Protein AF-A0A8S3JXS8-F1 (afdb_monomer_lite)

Secondary structure (DSSP, 8-state):
-----S--SS----TT------BSS-PPEEEE-TTTTT-S-EEEEEESS-GGGEEEEEETTEEEEEE-TT-S-PPTT----EEEEEESSHHHHHHHHHHHHHHHHTT--THHHHH-HIIIII---GGG-----

Radius of gyration: 16.97 Å; chains: 1; bounding box: 39×44×53 Å

Sequence (133 aa):
MMMGELEKHAGLWNNQSKFLKIGMSGDPLIIFDSTEYGQNDSIIISPLSEFMSTSLSVNKHILEYGFIGSIKSIPRNSTNSLIIYYSSDGINHLMEQWGSLMQKVFNRTNKYRLNDLTINYLGYYTDNGAYYY

pLDDT: mean 76.82, std 17.7, range [25.73, 95.75]

Structure (mmCIF, N/CA/C/O backbone):
data_AF-A0A8S3JXS8-F1
#
_entry.id   AF-A0A8S3JXS8-F1
#
loop_
_atom_site.group_PDB
_atom_site.id
_atom_site.type_symbol
_atom_site.label_atom_id
_atom_site.label_alt_id
_atom_site.label_comp_id
_atom_site.label_asym_id
_atom_site.label_entity_id
_atom_site.label_seq_id
_atom_site.pdbx_PDB_ins_code
_atom_site.Cartn_x
_atom_site.Cartn_y
_atom_site.Cartn_z
_atom_site.occupancy
_atom_site.B_iso_or_equiv
_atom_site.auth_seq_id
_atom_site.auth_comp_id
_atom_site.auth_asym_id
_atom_site.auth_atom_id
_atom_site.pdbx_PDB_model_num
ATOM 1 N N . MET A 1 1 ? 12.016 -3.756 33.735 1.00 29.69 1 MET A N 1
ATOM 2 C CA . MET A 1 1 ? 12.718 -2.739 32.928 1.00 29.69 1 MET A CA 1
ATOM 3 C C . MET A 1 1 ? 12.891 -3.328 31.535 1.00 29.69 1 MET A C 1
ATOM 5 O O . MET A 1 1 ? 13.724 -4.202 31.366 1.00 29.69 1 MET A O 1
ATOM 9 N N . MET A 1 2 ? 12.036 -2.937 30.591 1.00 25.73 2 MET A N 1
ATOM 10 C CA . MET A 1 2 ? 12.265 -3.120 29.156 1.00 25.73 2 MET A CA 1
ATOM 11 C C . MET A 1 2 ? 12.373 -1.709 28.586 1.00 25.73 2 MET A C 1
ATOM 13 O O . MET A 1 2 ? 11.487 -0.882 28.794 1.00 25.73 2 MET A O 1
ATOM 17 N N . MET A 1 3 ? 13.530 -1.413 28.007 1.00 31.25 3 MET A N 1
ATOM 18 C CA . MET A 1 3 ? 13.875 -0.132 27.408 1.00 31.25 3 MET A CA 1
ATOM 19 C C . MET A 1 3 ? 13.068 -0.018 26.113 1.00 31.25 3 MET A C 1
ATOM 21 O O . MET A 1 3 ? 13.270 -0.810 25.200 1.00 31.25 3 MET A O 1
ATOM 25 N N . GLY A 1 4 ? 12.079 0.879 26.103 1.00 34.62 4 GLY A N 1
ATOM 26 C CA . GLY A 1 4 ? 11.123 1.026 25.009 1.00 34.62 4 GLY A CA 1
ATOM 27 C C . GLY A 1 4 ? 11.817 1.323 23.684 1.00 34.62 4 GLY A C 1
ATOM 28 O O . GLY A 1 4 ? 12.613 2.258 23.595 1.00 34.62 4 GLY A O 1
ATOM 29 N N . GLU A 1 5 ? 11.503 0.511 22.679 1.00 39.44 5 GLU A N 1
ATOM 30 C CA . GLU A 1 5 ? 11.874 0.712 21.282 1.00 39.44 5 GLU A CA 1
ATOM 31 C C . GLU A 1 5 ? 11.545 2.136 20.826 1.00 39.44 5 GLU A C 1
ATOM 33 O O . GLU A 1 5 ? 10.421 2.624 20.964 1.00 39.44 5 GLU A O 1
ATOM 38 N N . LEU A 1 6 ? 12.555 2.805 20.275 1.00 41.84 6 LEU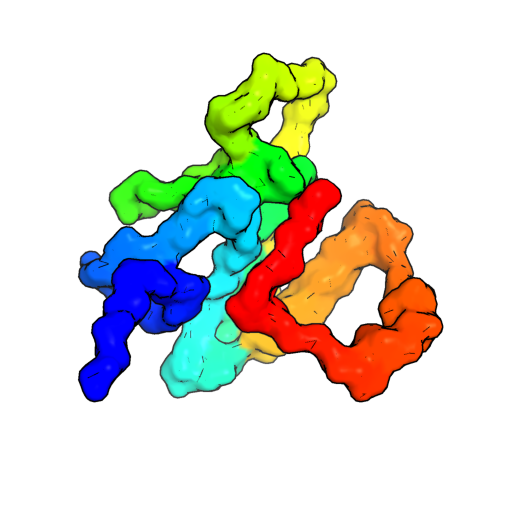 A N 1
ATOM 39 C CA . LEU A 1 6 ? 12.469 4.175 19.773 1.00 41.84 6 LEU A CA 1
ATOM 40 C C . LEU A 1 6 ? 11.872 4.255 18.354 1.00 41.84 6 LEU A C 1
ATOM 42 O O . LEU A 1 6 ? 11.651 5.356 17.855 1.00 41.84 6 LEU A O 1
ATOM 46 N N . GLU A 1 7 ? 11.559 3.119 17.723 1.00 49.28 7 GLU A N 1
ATOM 47 C CA . GLU A 1 7 ? 10.991 3.042 16.374 1.00 49.28 7 GLU A CA 1
ATOM 48 C C . GLU A 1 7 ? 9.608 2.384 16.407 1.00 49.28 7 GLU A C 1
ATOM 50 O O . GLU A 1 7 ? 9.472 1.166 16.391 1.00 49.28 7 GLU A O 1
ATOM 55 N N . LYS A 1 8 ? 8.542 3.189 16.457 1.00 49.22 8 LYS A N 1
ATOM 56 C CA . LYS A 1 8 ? 7.182 2.651 16.329 1.00 49.22 8 LYS A CA 1
ATOM 57 C C . LYS A 1 8 ? 6.907 2.284 14.869 1.00 49.22 8 LYS A C 1
ATOM 59 O O . LYS A 1 8 ? 6.864 3.162 14.014 1.00 49.22 8 LYS A O 1
ATOM 64 N N . HIS A 1 9 ? 6.679 0.999 14.599 1.00 53.31 9 HIS A N 1
ATOM 65 C CA . HIS A 1 9 ? 6.272 0.484 13.282 1.00 53.31 9 HIS A CA 1
ATOM 66 C C . HIS A 1 9 ? 4.782 0.706 12.976 1.00 53.31 9 HIS A C 1
ATOM 68 O O . HIS A 1 9 ? 4.385 0.771 11.819 1.00 53.31 9 HIS A O 1
ATOM 74 N N . ALA A 1 10 ? 3.967 0.859 14.018 1.00 61.56 10 ALA A N 1
ATOM 75 C CA . ALA A 1 10 ? 2.548 1.177 13.950 1.00 61.56 10 ALA A CA 1
ATOM 76 C C . ALA A 1 10 ? 2.138 1.936 15.221 1.00 61.56 10 ALA A C 1
ATOM 78 O O . ALA A 1 10 ? 2.785 1.819 16.267 1.00 61.56 10 ALA A O 1
ATOM 79 N N . GLY A 1 11 ? 1.062 2.720 15.154 1.00 65.62 11 GLY A N 1
ATOM 80 C CA . GLY A 1 11 ? 0.486 3.358 16.336 1.00 65.62 11 GLY A CA 1
ATOM 81 C C . GLY A 1 11 ? -0.245 4.661 16.043 1.00 65.62 11 GLY A C 1
ATOM 82 O O . GLY A 1 11 ? -0.368 5.081 14.900 1.00 65.62 11 GLY A O 1
ATOM 83 N N . LEU A 1 12 ? -0.710 5.308 17.110 1.00 68.44 12 LEU A N 1
ATOM 84 C CA . LEU A 1 12 ? -1.397 6.596 17.048 1.00 68.44 12 LEU A CA 1
ATOM 85 C C . LEU A 1 12 ? -0.454 7.701 16.569 1.00 68.44 12 LEU A C 1
ATOM 87 O O . LEU A 1 12 ? 0.602 7.937 17.169 1.00 68.44 12 LEU A O 1
ATOM 91 N N . TRP A 1 13 ? -0.844 8.390 15.501 1.00 70.56 13 TRP A N 1
ATOM 92 C CA . TRP A 1 13 ? -0.107 9.533 14.978 1.00 70.56 13 TRP A CA 1
ATOM 93 C C . TRP A 1 13 ? -0.697 10.829 15.522 1.00 70.56 13 TRP A C 1
ATOM 95 O O . TRP A 1 13 ? -1.900 11.058 15.448 1.00 70.56 13 TRP A O 1
ATOM 105 N N . ASN A 1 14 ? 0.152 11.680 16.085 1.00 67.19 14 ASN A N 1
ATOM 106 C CA . ASN A 1 14 ? -0.206 13.012 16.552 1.00 67.19 14 ASN A CA 1
ATOM 107 C C . ASN A 1 14 ? 0.868 14.021 16.114 1.00 67.19 14 ASN A C 1
ATOM 109 O O . ASN A 1 14 ? 1.884 13.651 15.528 1.00 67.19 14 ASN A O 1
ATOM 113 N N . ASN A 1 15 ? 0.680 15.300 16.438 1.00 62.06 15 ASN A N 1
ATOM 114 C CA . ASN A 1 15 ? 1.608 16.375 16.055 1.00 62.06 15 ASN A CA 1
ATOM 115 C C . ASN A 1 15 ? 3.033 16.223 16.637 1.00 62.06 15 ASN A C 1
ATOM 117 O O . ASN A 1 15 ? 3.926 16.989 16.281 1.00 62.06 15 ASN A O 1
ATOM 121 N N . GLN A 1 16 ? 3.247 15.272 17.552 1.00 58.97 16 GLN A N 1
ATOM 122 C CA . GLN A 1 16 ? 4.536 14.940 18.162 1.00 58.97 16 GLN A CA 1
ATOM 123 C C . GLN A 1 16 ? 5.113 13.608 17.650 1.00 58.97 16 GLN A C 1
ATOM 125 O O . GLN A 1 16 ? 6.253 13.276 17.984 1.00 58.97 16 GLN A O 1
ATOM 130 N N . SER A 1 17 ? 4.361 12.842 16.851 1.00 60.94 17 SER A N 1
ATOM 131 C CA . SER A 1 17 ? 4.818 11.579 16.273 1.00 60.94 17 SER A CA 1
ATOM 132 C C . SER A 1 17 ? 5.951 11.848 15.290 1.00 60.94 17 SER A C 1
ATOM 134 O O . SER A 1 17 ? 5.769 12.504 14.270 1.00 60.94 17 SER A O 1
ATOM 136 N N . LYS A 1 18 ? 7.149 11.358 15.620 1.00 55.62 18 LYS A N 1
ATOM 137 C CA . LYS A 1 18 ? 8.378 11.649 14.870 1.00 55.62 18 LYS A CA 1
ATOM 138 C C . LYS A 1 18 ? 8.827 10.564 13.896 1.00 55.62 18 LYS A C 1
ATOM 140 O O . LYS A 1 18 ? 9.843 10.762 13.242 1.00 55.62 18 LYS A O 1
ATOM 145 N N . PHE A 1 19 ? 8.129 9.439 13.783 1.00 58.28 19 PHE A N 1
ATOM 146 C CA . PHE A 1 19 ? 8.714 8.284 13.106 1.00 58.28 19 PHE A CA 1
ATOM 147 C C . PHE A 1 19 ? 7.687 7.542 12.264 1.00 58.28 19 PHE A C 1
ATOM 149 O O . PHE A 1 19 ? 6.847 6.815 12.786 1.00 58.28 19 PHE A O 1
ATOM 156 N N . LEU A 1 20 ? 7.791 7.746 10.952 1.00 58.75 20 LEU A N 1
ATOM 157 C CA . LEU A 1 20 ? 7.405 6.757 9.955 1.00 58.75 20 LEU A CA 1
ATOM 158 C C . LEU A 1 20 ? 8.671 5.978 9.632 1.00 58.75 20 LEU A C 1
ATOM 160 O O . LEU A 1 20 ? 9.722 6.589 9.425 1.00 58.75 20 LEU A O 1
ATOM 164 N N . LYS A 1 21 ? 8.604 4.645 9.641 1.00 54.81 21 LYS A N 1
ATOM 165 C CA . LYS A 1 21 ? 9.717 3.838 9.141 1.00 54.81 21 LYS A CA 1
ATOM 166 C C . LYS A 1 21 ? 9.850 4.152 7.648 1.00 54.81 21 LYS A C 1
ATOM 168 O O . LYS A 1 21 ? 8.895 4.022 6.891 1.00 54.81 21 LYS A O 1
ATOM 173 N N . ILE A 1 22 ? 11.007 4.676 7.275 1.00 58.81 22 ILE A N 1
ATOM 174 C CA . ILE A 1 22 ? 11.323 5.260 5.967 1.00 58.81 22 ILE A CA 1
ATOM 175 C C . ILE A 1 22 ? 12.487 4.462 5.377 1.00 58.81 22 ILE A C 1
ATOM 177 O O . ILE A 1 22 ? 13.317 3.930 6.116 1.00 58.81 22 ILE A O 1
ATOM 181 N N . GLY A 1 23 ? 12.584 4.393 4.049 1.00 52.78 23 GLY A N 1
ATOM 182 C CA . GLY A 1 23 ? 13.740 3.804 3.363 1.00 52.78 23 GLY A CA 1
ATOM 183 C C . GLY A 1 23 ? 13.452 2.484 2.645 1.00 52.78 23 GLY A C 1
ATOM 184 O O . GLY A 1 23 ? 12.439 2.361 1.968 1.00 52.78 23 GLY A O 1
ATOM 185 N N . MET A 1 24 ? 14.382 1.520 2.730 1.00 49.22 24 MET 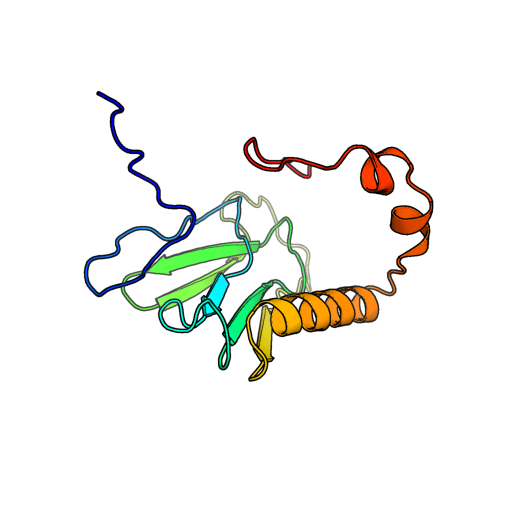A N 1
ATOM 186 C CA . MET A 1 24 ? 14.367 0.265 1.943 1.00 49.22 24 MET A CA 1
ATOM 187 C C . MET A 1 24 ? 13.224 -0.703 2.300 1.00 49.22 24 MET A C 1
ATOM 189 O O . MET A 1 24 ? 13.009 -1.676 1.592 1.00 49.22 24 MET A O 1
ATOM 193 N N . SER A 1 25 ? 12.509 -0.439 3.392 1.00 52.66 25 SER A N 1
ATOM 194 C CA . SER A 1 25 ? 11.275 -1.121 3.811 1.00 52.66 25 SER A CA 1
ATOM 195 C C . SER A 1 25 ? 10.087 -0.183 3.576 1.00 52.66 25 SER A C 1
ATOM 197 O O . SER A 1 25 ? 9.354 0.150 4.499 1.00 52.66 25 SER A O 1
ATOM 199 N N . GLY A 1 26 ? 9.982 0.356 2.355 1.00 57.28 26 GLY A N 1
ATOM 200 C CA . GLY A 1 26 ? 8.925 1.279 1.934 1.00 57.28 26 GLY A CA 1
ATOM 201 C C . GLY A 1 26 ? 7.574 0.575 1.848 1.00 57.28 26 GLY A C 1
ATOM 202 O O . GLY A 1 26 ? 7.054 0.348 0.758 1.00 57.28 26 GLY A O 1
ATOM 203 N N . ASP A 1 27 ? 7.050 0.198 3.008 1.00 68.00 27 ASP A N 1
ATOM 204 C CA . ASP A 1 27 ? 5.801 -0.523 3.165 1.00 68.00 27 ASP A CA 1
ATOM 205 C C . ASP A 1 27 ? 4.602 0.383 2.825 1.00 68.00 27 ASP A C 1
ATOM 207 O O . ASP A 1 27 ? 4.710 1.617 2.830 1.00 68.00 27 ASP A O 1
ATOM 211 N N . PRO A 1 28 ? 3.434 -0.203 2.518 1.00 83.25 28 PRO A N 1
ATOM 212 C CA . PRO A 1 28 ? 2.199 0.553 2.388 1.00 83.25 28 PRO A CA 1
ATOM 213 C C . PRO A 1 28 ? 1.930 1.424 3.622 1.00 83.25 28 PRO A C 1
ATOM 215 O O . PRO A 1 28 ? 1.980 0.954 4.758 1.00 83.25 28 PRO A O 1
ATOM 218 N N . LEU A 1 29 ? 1.575 2.687 3.394 1.00 85.44 29 LEU A N 1
ATOM 219 C CA . LEU A 1 29 ? 1.046 3.563 4.426 1.00 85.44 29 LEU A CA 1
ATOM 220 C C . LEU A 1 29 ? -0.451 3.300 4.582 1.00 85.44 29 LEU A C 1
ATOM 222 O O . LEU A 1 29 ? -1.215 3.578 3.664 1.00 85.44 29 LEU A O 1
ATOM 226 N N . ILE A 1 30 ? -0.870 2.824 5.752 1.00 87.88 30 ILE A N 1
ATOM 227 C CA . ILE A 1 30 ? -2.278 2.627 6.095 1.00 87.88 30 ILE A CA 1
ATOM 228 C C . ILE A 1 30 ? -2.685 3.630 7.175 1.00 87.88 30 ILE A C 1
ATOM 230 O O . ILE A 1 30 ? -2.040 3.720 8.220 1.00 87.88 30 ILE A O 1
ATOM 234 N N . ILE A 1 31 ? -3.769 4.363 6.932 1.00 88.69 31 ILE A N 1
ATOM 235 C CA . ILE A 1 31 ? -4.392 5.280 7.890 1.00 88.69 31 ILE A CA 1
ATOM 236 C C . ILE A 1 31 ? -5.813 4.780 8.141 1.00 88.69 31 ILE A C 1
ATOM 238 O O . ILE A 1 31 ? -6.556 4.499 7.201 1.00 88.69 31 ILE A O 1
ATOM 242 N N . PHE A 1 32 ? -6.181 4.648 9.409 1.00 88.44 32 PHE A N 1
ATOM 243 C CA . PHE A 1 32 ? -7.485 4.155 9.838 1.00 88.44 32 PHE A CA 1
ATOM 244 C C . PHE A 1 32 ? -7.852 4.752 11.195 1.00 88.44 32 PHE A C 1
ATOM 246 O O . PHE A 1 32 ? -6.972 5.171 11.957 1.00 88.44 32 PHE A O 1
ATOM 253 N N . ASP A 1 33 ? -9.145 4.759 11.512 1.00 84.31 33 ASP A N 1
ATOM 254 C CA . ASP A 1 33 ? -9.612 5.231 12.808 1.00 84.31 33 ASP A CA 1
ATOM 255 C C . ASP A 1 33 ? -9.352 4.193 13.909 1.00 84.31 33 ASP A C 1
ATOM 257 O O . ASP A 1 33 ? -9.996 3.152 14.008 1.00 84.31 33 ASP A O 1
ATOM 261 N N . SER A 1 34 ? -8.394 4.485 14.781 1.00 82.88 34 SER A N 1
ATOM 262 C CA . SER A 1 34 ? -8.100 3.650 15.949 1.00 82.88 34 SER A CA 1
ATOM 263 C C . SER A 1 34 ? -9.172 3.688 17.047 1.00 82.88 34 SER A C 1
ATOM 265 O O . SER A 1 34 ? -9.257 2.747 17.834 1.00 82.88 34 SER A O 1
ATOM 267 N N . THR A 1 35 ? -9.951 4.771 17.142 1.00 84.25 35 THR A N 1
ATOM 268 C CA . THR A 1 35 ? -10.970 4.964 18.188 1.00 84.25 35 THR A CA 1
ATOM 269 C C . THR A 1 35 ? -12.180 4.068 17.960 1.00 84.25 35 THR A C 1
ATOM 271 O O . THR A 1 35 ? -12.797 3.606 18.918 1.00 84.25 35 THR A O 1
ATOM 274 N N . GLU A 1 36 ? -12.435 3.728 16.699 1.00 84.31 36 GLU A N 1
ATOM 275 C CA . GLU A 1 36 ? -13.491 2.812 16.277 1.00 84.31 36 GLU A CA 1
ATOM 276 C C . GLU A 1 36 ? -12.931 1.435 15.894 1.00 84.31 36 GLU A C 1
ATOM 278 O O . GLU A 1 36 ? -13.513 0.707 15.097 1.00 84.31 36 GLU A O 1
ATOM 283 N N . TYR A 1 37 ? -11.788 1.039 16.465 1.00 83.56 37 TYR A N 1
ATOM 284 C CA . TYR A 1 37 ? -11.159 -0.270 16.225 1.00 83.56 37 TYR A CA 1
ATOM 285 C C . TYR A 1 37 ? -10.870 -0.569 14.740 1.00 83.56 37 TYR A C 1
ATOM 287 O O . TYR A 1 37 ? -10.928 -1.721 14.308 1.00 83.56 37 TYR A O 1
ATOM 295 N N . GLY A 1 38 ? -10.564 0.458 13.946 1.00 83.25 38 GLY A N 1
ATOM 296 C CA . GLY A 1 38 ? -10.335 0.345 12.506 1.00 83.25 38 GLY A CA 1
ATOM 297 C C . GLY A 1 38 ? -11.604 0.099 11.694 1.00 83.25 38 GLY A C 1
ATOM 298 O O . GLY A 1 38 ? -11.502 -0.347 10.551 1.00 83.25 38 GLY A O 1
ATOM 299 N N . GLN A 1 39 ? -12.778 0.343 12.278 1.00 85.00 39 GLN A N 1
ATOM 300 C CA . GLN A 1 39 ? -14.048 0.394 11.559 1.00 85.00 39 GLN A CA 1
ATOM 301 C C . GLN A 1 39 ? -14.149 1.728 10.803 1.00 85.00 39 GLN A C 1
ATOM 303 O O . GLN A 1 39 ? -13.413 2.669 11.092 1.00 85.00 39 GLN A O 1
ATOM 308 N N . ASN A 1 40 ? -15.039 1.791 9.815 1.00 89.81 40 ASN A N 1
ATOM 309 C CA . ASN A 1 40 ? -15.302 2.979 9.003 1.00 89.81 40 ASN A CA 1
ATOM 310 C C . ASN A 1 40 ? -14.145 3.390 8.073 1.00 89.81 40 ASN A C 1
ATOM 312 O O . ASN A 1 40 ? -13.603 2.561 7.335 1.00 89.81 40 ASN A O 1
ATOM 316 N N . ASP A 1 41 ? -13.817 4.680 8.037 1.00 93.44 41 ASP A N 1
ATOM 317 C CA . ASP A 1 41 ? -12.938 5.248 7.025 1.00 93.44 41 ASP A CA 1
ATOM 318 C C . ASP A 1 41 ? -11.494 4.788 7.197 1.00 93.44 41 ASP A C 1
ATOM 320 O O . ASP A 1 41 ? -10.855 4.925 8.245 1.00 93.44 41 ASP A O 1
ATOM 324 N N . SER A 1 42 ? -10.954 4.260 6.109 1.00 93.75 42 SER A N 1
ATOM 325 C CA . SER A 1 42 ? -9.575 3.819 6.044 1.00 93.75 42 SER A CA 1
ATOM 326 C C . SER A 1 42 ? -9.011 4.033 4.646 1.00 93.75 42 SER A C 1
ATOM 328 O O . SER A 1 42 ? -9.726 4.012 3.639 1.00 93.75 42 SER A O 1
ATOM 330 N N . ILE A 1 43 ? -7.710 4.287 4.583 1.00 93.94 43 ILE A N 1
ATOM 331 C CA . ILE A 1 43 ? -6.994 4.570 3.345 1.00 93.94 43 ILE A CA 1
ATOM 332 C C . ILE A 1 43 ? -5.637 3.878 3.370 1.00 93.94 43 ILE A C 1
ATOM 334 O O . ILE A 1 43 ? -4.957 3.842 4.395 1.00 93.94 43 ILE A O 1
ATOM 338 N N . ILE A 1 44 ? -5.248 3.326 2.227 1.00 92.19 44 ILE A N 1
ATOM 339 C CA . ILE A 1 44 ? -3.929 2.747 2.000 1.00 92.19 44 ILE A CA 1
ATOM 340 C C . ILE A 1 44 ? -3.273 3.448 0.816 1.00 92.19 44 ILE A C 1
ATOM 342 O O . ILE A 1 44 ? -3.880 3.613 -0.244 1.00 92.19 44 ILE A O 1
ATOM 346 N N . ILE A 1 45 ? -2.028 3.868 1.014 1.00 90.56 45 ILE A N 1
ATOM 347 C CA . ILE A 1 45 ? -1.163 4.466 0.004 1.00 90.56 45 ILE A CA 1
ATOM 348 C C . ILE A 1 45 ? 0.039 3.545 -0.155 1.00 90.56 45 ILE A C 1
ATOM 350 O O . ILE A 1 45 ? 0.824 3.368 0.777 1.00 90.56 45 ILE A O 1
ATOM 354 N N . SER A 1 46 ? 0.198 2.950 -1.331 1.00 89.31 46 SER A N 1
ATOM 355 C CA . SER A 1 46 ? 1.305 2.033 -1.599 1.00 89.31 46 SER A CA 1
ATOM 356 C C . SER A 1 46 ? 1.903 2.271 -2.980 1.00 89.31 46 SER A C 1
ATOM 358 O O . SER A 1 46 ? 1.212 2.768 -3.876 1.00 89.31 46 SER A O 1
ATOM 360 N N . PRO A 1 47 ? 3.162 1.867 -3.212 1.00 88.88 47 PRO A N 1
ATOM 361 C CA . PRO A 1 47 ? 3.640 1.640 -4.569 1.00 88.88 47 PRO A CA 1
ATOM 362 C C . PRO A 1 47 ? 2.684 0.685 -5.294 1.00 88.88 47 PRO A C 1
ATOM 364 O O . PRO A 1 47 ? 2.119 -0.220 -4.676 1.00 88.88 47 PRO A O 1
ATOM 367 N N . LEU A 1 48 ? 2.467 0.925 -6.584 1.00 89.62 48 LEU A N 1
ATOM 368 C CA . LEU A 1 48 ? 1.736 0.060 -7.513 1.00 89.62 48 LEU A CA 1
ATOM 369 C C . LEU A 1 48 ? 2.684 -0.587 -8.522 1.00 89.62 48 LEU A C 1
ATOM 371 O O . LEU A 1 48 ? 2.347 -1.620 -9.080 1.00 89.62 48 LEU A O 1
ATOM 375 N N . SER A 1 49 ? 3.848 0.002 -8.779 1.00 88.00 49 SER A N 1
ATOM 376 C CA . SER A 1 49 ? 4.909 -0.587 -9.597 1.00 88.00 49 SER A CA 1
ATOM 377 C C . SER A 1 49 ? 6.246 -0.442 -8.883 1.00 88.00 49 SER A C 1
ATOM 379 O O . SER A 1 49 ? 6.359 0.329 -7.934 1.00 88.00 49 SER A O 1
ATOM 381 N N . GLU A 1 50 ? 7.262 -1.186 -9.332 1.00 86.12 50 GLU A N 1
ATOM 382 C CA . GLU A 1 50 ? 8.637 -1.017 -8.841 1.00 86.12 50 GLU A CA 1
ATOM 383 C C . GLU A 1 50 ? 8.759 -1.123 -7.303 1.00 86.12 50 GLU A C 1
ATOM 385 O O . GLU A 1 50 ? 9.565 -0.436 -6.683 1.00 86.12 50 GLU A O 1
ATOM 390 N N . PHE A 1 51 ? 7.947 -1.981 -6.665 1.00 82.88 51 PHE A N 1
ATOM 391 C CA . PHE A 1 51 ? 7.820 -2.081 -5.198 1.00 82.88 51 PHE A CA 1
ATOM 392 C C . PHE A 1 51 ? 9.160 -2.275 -4.492 1.00 82.88 51 PHE A C 1
ATOM 394 O O . PHE A 1 51 ? 9.437 -1.630 -3.490 1.00 82.88 51 PHE A O 1
ATOM 401 N N . MET A 1 52 ? 10.009 -3.132 -5.060 1.00 79.81 52 MET A N 1
ATOM 402 C CA . MET A 1 52 ? 11.319 -3.478 -4.503 1.00 79.81 52 MET A CA 1
ATOM 403 C C . MET A 1 52 ? 12.342 -2.346 -4.628 1.00 79.81 52 MET A C 1
ATOM 405 O O . MET A 1 52 ? 13.380 -2.370 -3.972 1.00 79.81 52 MET A O 1
ATOM 409 N N . SER A 1 53 ? 12.083 -1.370 -5.499 1.00 82.31 53 SER A N 1
ATOM 410 C CA . SER A 1 53 ? 12.980 -0.248 -5.762 1.00 82.31 53 SER A CA 1
ATOM 411 C C . SER A 1 53 ? 12.368 1.098 -5.379 1.00 82.31 53 SER A C 1
ATOM 413 O O . SER A 1 53 ? 13.014 2.123 -5.588 1.00 82.31 53 SER A O 1
ATOM 415 N N . THR A 1 54 ? 11.174 1.105 -4.777 1.00 84.69 54 THR A N 1
ATOM 416 C CA . THR A 1 54 ? 10.473 2.304 -4.309 1.00 84.69 54 THR A CA 1
ATOM 417 C C . THR A 1 54 ? 10.642 2.468 -2.803 1.00 84.69 54 THR A C 1
ATOM 419 O O . THR A 1 54 ? 10.425 1.536 -2.037 1.00 84.69 54 THR A O 1
ATOM 422 N N . SER A 1 55 ? 11.007 3.671 -2.369 1.00 82.50 55 SER A N 1
ATOM 423 C CA . SER A 1 55 ? 11.049 4.073 -0.965 1.00 82.50 55 SER A CA 1
ATOM 424 C C . SER A 1 55 ? 10.028 5.156 -0.668 1.00 82.50 55 SER A C 1
ATOM 426 O O . SER A 1 55 ? 9.786 6.043 -1.491 1.00 82.50 55 SER A O 1
ATOM 428 N N . LEU A 1 56 ? 9.517 5.111 0.558 1.00 80.94 56 LEU A N 1
ATOM 429 C CA . LEU A 1 56 ? 8.752 6.177 1.181 1.00 80.94 56 LEU A CA 1
ATOM 430 C C . LEU A 1 56 ? 9.671 7.012 2.075 1.00 80.94 56 LEU A C 1
ATOM 432 O O . LEU A 1 56 ? 10.429 6.440 2.856 1.00 80.94 56 LEU A O 1
ATOM 436 N N . SER A 1 57 ? 9.579 8.338 1.969 1.00 78.31 57 SER A N 1
ATOM 437 C CA . SER A 1 57 ? 10.251 9.340 2.802 1.00 78.31 57 SER A CA 1
ATOM 438 C C . SER A 1 57 ? 9.236 10.360 3.317 1.00 78.31 57 SER A C 1
ATOM 440 O O . SER A 1 57 ? 8.188 10.582 2.715 1.00 78.31 57 SER A O 1
ATOM 442 N N . VAL A 1 58 ? 9.533 10.981 4.457 1.00 76.75 58 VAL A N 1
ATOM 443 C CA . VAL A 1 58 ? 8.697 12.027 5.050 1.00 76.75 58 VAL A CA 1
ATOM 444 C C . VAL A 1 58 ? 9.580 13.211 5.373 1.00 76.75 58 VAL A C 1
ATOM 446 O O . VAL A 1 58 ? 10.507 13.113 6.178 1.00 76.75 58 VAL A O 1
ATOM 449 N N . ASN A 1 59 ? 9.258 14.351 4.778 1.00 75.44 59 ASN A N 1
ATOM 450 C CA . ASN A 1 59 ? 9.951 15.601 5.017 1.00 75.44 59 ASN A CA 1
ATOM 451 C C . ASN A 1 59 ? 8.970 16.626 5.588 1.00 75.44 59 ASN A C 1
ATOM 453 O O . ASN A 1 59 ? 8.165 17.219 4.868 1.00 75.44 59 ASN A O 1
ATOM 457 N N . LYS A 1 60 ? 9.035 16.834 6.909 1.00 76.75 60 LYS A N 1
ATOM 458 C CA . LYS A 1 60 ? 8.115 17.685 7.686 1.00 76.75 60 LYS A CA 1
ATOM 459 C C . LYS A 1 60 ? 6.649 17.254 7.538 1.00 76.75 60 LYS A C 1
ATOM 461 O O . LYS A 1 60 ? 6.175 16.443 8.320 1.00 76.75 60 LYS A O 1
ATOM 466 N N . HIS A 1 61 ? 5.951 17.808 6.549 1.00 74.88 61 HIS A N 1
ATOM 467 C CA . HIS A 1 61 ? 4.531 17.579 6.263 1.00 74.88 61 HIS A CA 1
ATOM 468 C C . HIS A 1 61 ? 4.305 17.038 4.845 1.00 74.88 61 HIS A C 1
ATOM 470 O O . HIS A 1 61 ? 3.179 17.036 4.358 1.00 74.88 61 HIS A O 1
ATOM 476 N N . ILE A 1 62 ? 5.377 16.629 4.164 1.00 81.12 62 ILE A N 1
ATOM 477 C CA . ILE A 1 62 ? 5.340 16.117 2.798 1.00 81.12 62 ILE A CA 1
ATOM 478 C C . ILE A 1 62 ? 5.679 14.634 2.842 1.00 81.12 62 ILE A C 1
ATOM 480 O O . ILE A 1 62 ? 6.711 14.241 3.389 1.00 81.12 62 ILE A O 1
ATOM 484 N N . LEU A 1 63 ? 4.792 13.834 2.260 1.00 80.19 63 LEU A N 1
ATOM 485 C CA . LEU A 1 63 ? 5.014 12.424 1.997 1.00 80.19 63 LEU A CA 1
ATOM 486 C C . LEU A 1 63 ? 5.629 12.288 0.602 1.00 80.19 63 LEU A C 1
ATOM 488 O O . LEU A 1 63 ? 5.039 12.724 -0.386 1.00 80.19 63 LEU A O 1
ATOM 492 N N . GLU A 1 64 ? 6.822 11.716 0.530 1.00 84.69 64 GLU A N 1
ATOM 493 C CA . GLU A 1 64 ? 7.608 11.589 -0.692 1.00 84.69 64 GLU A CA 1
ATOM 494 C C . GLU A 1 64 ? 7.735 10.112 -1.065 1.00 84.69 64 GLU A C 1
ATOM 496 O O . GLU A 1 64 ? 8.113 9.281 -0.242 1.00 84.69 64 GLU A O 1
ATOM 501 N N . TYR A 1 65 ? 7.461 9.792 -2.327 1.00 84.69 65 TYR A N 1
ATOM 502 C CA . TYR A 1 65 ? 7.670 8.462 -2.890 1.00 84.69 65 TYR A CA 1
ATOM 503 C C . TYR A 1 65 ? 8.585 8.563 -4.100 1.00 84.69 65 TYR A C 1
ATOM 505 O O . TYR A 1 65 ? 8.445 9.462 -4.931 1.00 84.69 65 TYR A O 1
ATOM 513 N N . GLY A 1 66 ? 9.506 7.618 -4.222 1.00 84.31 66 GLY A N 1
ATOM 514 C CA . GLY A 1 66 ? 10.406 7.569 -5.362 1.00 84.31 66 GLY A CA 1
ATOM 515 C C . GLY A 1 66 ? 11.347 6.386 -5.293 1.00 84.31 66 GLY A C 1
ATOM 516 O O . GLY A 1 66 ? 11.247 5.551 -4.398 1.00 84.31 66 GLY A O 1
ATOM 517 N N . PHE A 1 67 ? 12.269 6.310 -6.247 1.00 85.50 67 PHE A N 1
ATOM 518 C CA . PHE A 1 67 ? 13.273 5.255 -6.242 1.00 85.50 67 PHE A CA 1
ATOM 519 C C . PHE A 1 67 ? 14.212 5.375 -5.036 1.00 85.50 67 PHE A C 1
ATOM 521 O O . PHE A 1 67 ? 14.582 6.480 -4.637 1.00 85.50 67 PHE A O 1
ATOM 528 N N . ILE A 1 68 ? 14.634 4.232 -4.492 1.00 84.81 68 ILE A N 1
ATOM 529 C CA . ILE A 1 68 ? 15.614 4.178 -3.404 1.00 84.81 68 ILE A CA 1
ATOM 530 C C . ILE A 1 68 ? 16.917 4.838 -3.879 1.00 84.81 68 ILE A C 1
ATOM 532 O O . ILE A 1 68 ? 17.444 4.510 -4.943 1.00 84.81 68 ILE A O 1
ATOM 536 N N . GLY A 1 69 ? 17.486 5.729 -3.063 1.00 82.50 69 GLY A N 1
ATOM 537 C CA . GLY A 1 69 ? 18.698 6.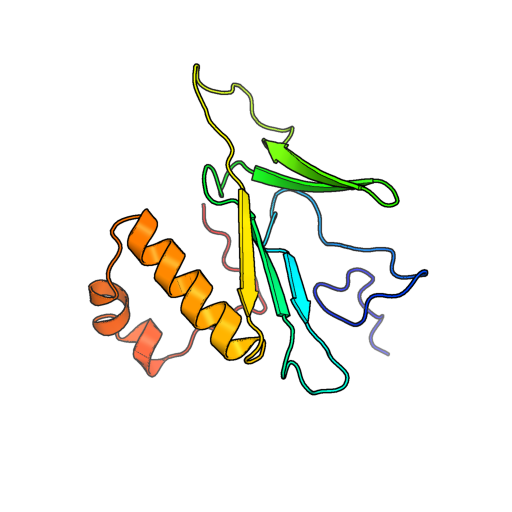483 -3.414 1.00 82.50 69 GLY A CA 1
ATOM 538 C C . GLY A 1 69 ? 19.959 5.636 -3.658 1.00 82.50 69 GLY A C 1
ATOM 539 O O . GLY A 1 69 ? 20.932 6.141 -4.206 1.00 82.50 69 GLY A O 1
ATOM 540 N N . SER A 1 70 ? 19.958 4.353 -3.279 1.00 82.88 70 SER A N 1
ATOM 541 C CA . SER A 1 70 ? 21.055 3.408 -3.535 1.00 82.88 70 SER A CA 1
ATOM 542 C C . SER A 1 70 ? 21.024 2.787 -4.938 1.00 82.88 70 SER A C 1
ATOM 544 O O . SER A 1 70 ? 21.943 2.041 -5.296 1.00 82.88 70 SER A O 1
ATOM 546 N N . ILE A 1 71 ? 19.993 3.069 -5.745 1.00 85.50 71 ILE A N 1
ATOM 547 C CA . ILE A 1 71 ? 19.886 2.534 -7.102 1.00 85.50 71 ILE A CA 1
ATOM 548 C C . ILE A 1 71 ? 21.017 3.090 -7.984 1.00 85.50 71 ILE A C 1
ATOM 550 O O . ILE A 1 71 ? 21.243 4.295 -8.062 1.00 85.50 71 ILE A O 1
ATOM 554 N N . LYS A 1 72 ? 21.761 2.206 -8.659 1.00 89.94 72 LYS A N 1
ATOM 555 C CA . LYS A 1 72 ? 22.916 2.606 -9.491 1.00 89.94 72 LYS A CA 1
ATOM 556 C C . LYS A 1 72 ? 22.510 3.174 -10.849 1.00 89.94 72 LYS A C 1
ATOM 558 O O . LYS A 1 72 ? 23.248 3.950 -11.446 1.00 89.94 72 LYS A O 1
ATOM 563 N N . SER A 1 73 ? 21.360 2.747 -11.356 1.00 90.44 73 SER A N 1
ATOM 564 C CA . SER A 1 73 ? 20.829 3.157 -12.651 1.00 90.44 73 SER A CA 1
ATOM 565 C C . SER A 1 73 ? 19.334 2.881 -12.703 1.00 90.44 73 SER A C 1
ATOM 567 O O . SER A 1 73 ? 18.904 1.799 -12.304 1.00 90.44 73 SER A O 1
ATOM 569 N N . ILE A 1 74 ? 18.566 3.816 -13.255 1.00 88.62 74 ILE A N 1
ATOM 570 C CA . ILE A 1 74 ? 17.147 3.625 -13.556 1.00 88.62 74 ILE A CA 1
ATOM 571 C C . ILE A 1 74 ? 17.040 3.296 -15.053 1.00 88.62 74 ILE A C 1
ATOM 573 O O . ILE A 1 74 ? 17.551 4.071 -15.869 1.00 88.62 74 ILE A O 1
ATOM 577 N N . PRO A 1 75 ? 16.433 2.160 -15.442 1.00 87.94 75 PRO A N 1
ATOM 578 C CA . PRO A 1 75 ? 16.217 1.835 -16.845 1.00 87.94 75 PRO A CA 1
ATOM 579 C C . PRO A 1 75 ? 15.474 2.945 -17.595 1.00 87.94 75 PRO A C 1
ATOM 581 O O . PRO A 1 75 ? 14.623 3.657 -17.056 1.00 87.94 75 PRO A O 1
ATOM 584 N N . ARG A 1 76 ? 15.784 3.097 -18.885 1.00 90.31 76 ARG A N 1
ATOM 585 C CA . ARG A 1 76 ? 15.071 4.059 -19.728 1.00 90.31 76 ARG A CA 1
ATOM 586 C C . ARG A 1 76 ? 13.593 3.664 -19.791 1.00 90.31 76 ARG A C 1
ATOM 588 O O . ARG A 1 76 ? 13.282 2.508 -20.056 1.00 90.31 76 ARG A O 1
ATOM 595 N N . ASN A 1 77 ? 12.712 4.648 -19.612 1.00 88.25 77 ASN A N 1
ATOM 596 C CA . ASN A 1 77 ? 11.254 4.487 -19.579 1.00 88.25 77 ASN A CA 1
ATOM 597 C C . ASN A 1 77 ? 10.706 3.735 -18.350 1.00 88.25 77 ASN A C 1
ATOM 599 O O . ASN A 1 77 ? 9.573 3.261 -18.398 1.00 88.25 77 ASN A O 1
ATOM 603 N N . SER A 1 78 ? 11.458 3.635 -17.248 1.00 84.94 78 SER A N 1
ATOM 604 C CA . SER A 1 78 ? 10.886 3.181 -15.975 1.00 84.94 78 SER A CA 1
ATOM 605 C C . SER A 1 78 ? 9.792 4.133 -15.486 1.00 84.94 78 SER A C 1
ATOM 607 O O . SER A 1 78 ? 9.955 5.354 -15.516 1.00 84.94 78 SER A O 1
ATOM 609 N N . THR A 1 79 ? 8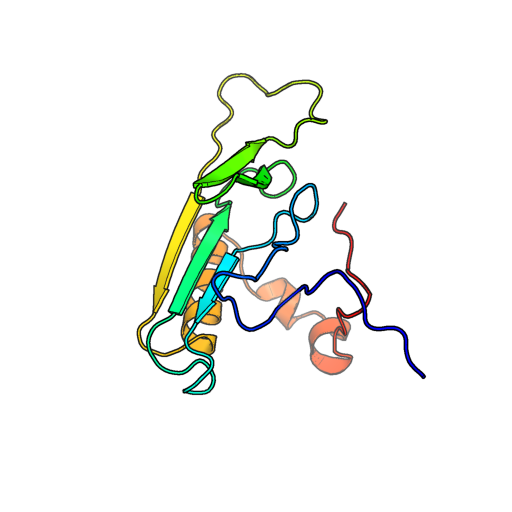.695 3.565 -14.987 1.00 87.81 79 THR A N 1
ATOM 610 C CA . THR A 1 79 ? 7.571 4.302 -14.397 1.00 87.81 79 THR A CA 1
ATOM 611 C C . THR A 1 79 ? 7.355 3.856 -12.959 1.00 87.81 79 THR A C 1
ATOM 613 O O . THR A 1 79 ? 7.107 2.675 -12.705 1.00 87.81 79 THR A O 1
ATOM 616 N N . ASN A 1 80 ? 7.396 4.806 -12.029 1.00 87.12 80 ASN A N 1
ATOM 617 C CA . ASN A 1 80 ? 7.008 4.580 -10.644 1.00 87.12 80 ASN A CA 1
ATOM 618 C C . ASN A 1 80 ? 5.566 5.066 -10.456 1.00 87.12 80 ASN A C 1
ATOM 620 O O . ASN A 1 80 ? 5.279 6.242 -10.676 1.00 87.12 80 ASN A O 1
ATOM 624 N N . SER A 1 81 ? 4.663 4.144 -10.137 1.00 90.31 81 SER A N 1
ATOM 625 C CA . SER A 1 81 ? 3.239 4.418 -9.951 1.00 90.31 81 SER A CA 1
ATOM 626 C C . SER A 1 81 ? 2.855 4.167 -8.505 1.00 90.31 81 SER A C 1
ATOM 628 O O . SER A 1 81 ? 3.314 3.203 -7.896 1.00 90.31 81 SER A O 1
ATOM 630 N N . LEU A 1 82 ? 1.959 4.998 -7.984 1.00 90.12 82 LEU A N 1
ATOM 631 C CA . LEU A 1 82 ? 1.348 4.833 -6.670 1.00 90.12 82 LEU A CA 1
ATOM 632 C C . LEU A 1 82 ? -0.115 4.445 -6.824 1.00 90.12 82 LEU A C 1
ATOM 634 O O . LEU A 1 82 ? -0.772 4.820 -7.795 1.00 90.12 82 LEU A O 1
ATOM 638 N N . ILE A 1 83 ? -0.627 3.746 -5.822 1.00 91.75 83 ILE A N 1
ATOM 639 C CA . ILE A 1 83 ? -2.049 3.517 -5.641 1.00 91.75 83 ILE A CA 1
ATOM 640 C C . ILE A 1 83 ? -2.499 4.123 -4.317 1.00 91.75 83 ILE A C 1
ATOM 642 O O . ILE A 1 83 ? -1.840 3.979 -3.289 1.00 91.75 83 ILE A O 1
ATOM 646 N N . ILE A 1 84 ? -3.649 4.788 -4.372 1.00 93.69 84 ILE A N 1
ATOM 647 C CA . ILE A 1 84 ? -4.415 5.218 -3.210 1.00 93.69 84 ILE A CA 1
ATOM 648 C C . ILE A 1 84 ? -5.731 4.455 -3.270 1.00 93.69 84 ILE A C 1
ATOM 650 O O . ILE A 1 84 ? -6.458 4.557 -4.259 1.00 93.69 84 ILE A O 1
ATOM 654 N N . TYR A 1 85 ? -6.019 3.674 -2.235 1.00 95.25 85 TYR A N 1
ATOM 655 C CA . TYR A 1 85 ? -7.265 2.929 -2.118 1.00 95.25 85 TYR A CA 1
ATOM 656 C C . TYR A 1 85 ? -7.969 3.323 -0.820 1.00 95.25 85 TYR A C 1
ATOM 658 O O . TYR A 1 85 ? -7.321 3.461 0.214 1.00 95.25 85 TYR A O 1
ATOM 666 N N . TYR A 1 86 ? -9.283 3.526 -0.889 1.00 95.75 86 TYR A N 1
ATOM 667 C CA . TYR A 1 86 ? -10.128 3.968 0.219 1.00 95.75 86 TYR A CA 1
ATOM 668 C C . TYR A 1 86 ? -11.244 2.951 0.467 1.00 95.75 86 TYR A C 1
ATOM 670 O O . TYR A 1 86 ? -11.764 2.350 -0.475 1.00 95.75 86 TYR A O 1
ATOM 678 N N . SER A 1 87 ? -11.610 2.776 1.733 1.00 94.38 87 SER A N 1
ATOM 679 C CA . SER A 1 87 ? -12.729 1.947 2.171 1.00 94.38 87 SER A CA 1
ATOM 680 C C . SER A 1 87 ? -13.460 2.646 3.308 1.00 94.38 87 SER A C 1
ATOM 682 O O . SER A 1 87 ? -12.823 3.064 4.274 1.00 94.38 87 SER A O 1
ATOM 684 N N . SER A 1 88 ? -14.786 2.706 3.206 1.00 94.62 88 SER A N 1
ATOM 685 C CA . SER A 1 88 ? -15.690 3.117 4.285 1.00 94.62 88 SER A CA 1
ATOM 686 C C . SER A 1 88 ? -16.077 1.961 5.213 1.00 94.62 88 SER A C 1
ATOM 688 O O . SER A 1 88 ? -16.789 2.174 6.184 1.00 94.62 88 SER A O 1
ATOM 690 N N . ASP A 1 89 ? -15.644 0.733 4.912 1.00 94.75 89 ASP A N 1
ATOM 691 C CA . ASP A 1 89 ? -16.071 -0.489 5.613 1.00 94.75 89 ASP A CA 1
ATOM 692 C C . ASP A 1 89 ? -14.957 -1.060 6.511 1.00 94.75 89 ASP A C 1
ATOM 694 O O . ASP A 1 89 ? -14.885 -2.260 6.791 1.00 94.75 89 ASP A O 1
ATOM 698 N N . GLY A 1 90 ? -14.040 -0.195 6.941 1.00 91.69 90 GLY A N 1
ATOM 699 C CA . GLY A 1 90 ? -12.941 -0.521 7.836 1.00 91.69 90 GLY A CA 1
ATOM 700 C C . GLY A 1 90 ? -11.708 -1.124 7.164 1.00 91.69 90 GLY A C 1
ATOM 701 O O . GLY A 1 90 ? -11.683 -1.462 5.973 1.00 91.69 90 GLY A O 1
ATOM 702 N N . ILE A 1 91 ? -10.666 -1.286 7.982 1.00 92.00 91 ILE A N 1
ATOM 703 C CA . ILE A 1 91 ? -9.323 -1.709 7.567 1.00 92.00 91 ILE A CA 1
ATOM 704 C C . ILE A 1 91 ? -9.290 -3.133 6.996 1.00 92.00 91 ILE A C 1
ATOM 706 O O . ILE A 1 91 ? -8.534 -3.409 6.071 1.00 92.00 91 ILE A O 1
ATOM 710 N N . ASN A 1 92 ? -10.123 -4.048 7.494 1.00 91.75 92 ASN A N 1
ATOM 711 C CA . ASN A 1 92 ? -10.142 -5.423 6.983 1.00 91.75 92 ASN A CA 1
ATOM 712 C C . ASN A 1 92 ? -10.651 -5.467 5.541 1.00 91.75 92 ASN A C 1
ATOM 714 O O . ASN A 1 92 ? -10.018 -6.077 4.679 1.00 91.75 92 ASN A O 1
ATOM 718 N N . HIS A 1 93 ? -11.754 -4.764 5.272 1.00 94.50 93 HIS A N 1
ATOM 719 C CA . HIS A 1 93 ? -12.291 -4.644 3.924 1.00 94.50 93 HIS A CA 1
ATOM 720 C C . HIS A 1 93 ? -11.315 -3.897 3.005 1.00 94.50 93 HIS A C 1
ATOM 722 O O . HIS A 1 93 ? -11.073 -4.334 1.880 1.00 94.50 93 HIS A O 1
ATOM 728 N N . LEU A 1 94 ? -10.675 -2.831 3.506 1.00 95.19 94 LEU A N 1
ATOM 729 C CA . LEU A 1 94 ? -9.613 -2.121 2.792 1.00 95.19 94 LEU A CA 1
ATOM 730 C C . LEU A 1 94 ? -8.506 -3.073 2.328 1.00 95.19 94 LEU A C 1
ATOM 732 O O . LEU A 1 94 ? -8.165 -3.087 1.146 1.00 95.19 94 LEU A O 1
ATOM 736 N N . MET A 1 95 ? -7.964 -3.875 3.247 1.00 92.94 95 MET A N 1
ATOM 737 C CA . MET A 1 95 ? -6.860 -4.795 2.972 1.00 92.94 95 MET A CA 1
ATOM 738 C C . MET A 1 95 ? -7.264 -5.893 1.987 1.00 92.94 95 MET A C 1
ATOM 740 O O . MET A 1 95 ? -6.493 -6.219 1.082 1.00 92.94 95 MET A O 1
ATOM 744 N N . GLU A 1 96 ? -8.477 -6.435 2.119 1.00 93.69 96 GLU A N 1
ATOM 745 C CA . GLU A 1 96 ? -9.005 -7.439 1.195 1.00 93.69 96 GLU A CA 1
ATOM 746 C C . GLU A 1 96 ? -9.149 -6.879 -0.224 1.00 93.69 96 GLU A C 1
ATOM 748 O O . GLU A 1 96 ? -8.658 -7.478 -1.188 1.00 93.69 96 GLU A O 1
ATOM 753 N N . GLN A 1 97 ? -9.784 -5.714 -0.367 1.00 95.44 97 GLN A N 1
ATOM 754 C CA . GLN A 1 97 ? -10.040 -5.128 -1.678 1.00 95.44 97 GLN A CA 1
ATOM 755 C C . GLN A 1 97 ? -8.765 -4.602 -2.336 1.00 95.44 97 GLN A C 1
ATOM 757 O O . GLN A 1 97 ? -8.541 -4.869 -3.520 1.00 95.44 97 GLN A O 1
ATOM 762 N N . TRP A 1 98 ? -7.892 -3.931 -1.577 1.00 95.00 98 TRP A N 1
ATOM 763 C CA . TRP A 1 98 ? -6.570 -3.531 -2.058 1.00 95.00 98 TRP A CA 1
ATOM 764 C C . TRP A 1 98 ? -5.773 -4.757 -2.517 1.00 95.00 98 TRP A C 1
ATOM 766 O O . TRP A 1 98 ? -5.304 -4.795 -3.654 1.00 95.00 98 TRP A O 1
ATOM 776 N N . GLY A 1 99 ? -5.704 -5.815 -1.704 1.00 91.75 99 GLY A N 1
ATOM 777 C CA . GLY A 1 99 ? -4.997 -7.047 -2.063 1.00 91.75 99 GLY A CA 1
ATOM 778 C C . GLY A 1 99 ? -5.587 -7.750 -3.293 1.00 91.75 99 GLY A C 1
ATOM 779 O O . GLY A 1 99 ? -4.847 -8.280 -4.128 1.00 91.75 99 GLY A O 1
ATOM 780 N N . SER A 1 100 ? -6.913 -7.737 -3.441 1.00 92.88 100 SER A N 1
ATOM 781 C CA . SER A 1 100 ? -7.621 -8.262 -4.617 1.00 92.88 100 SER A CA 1
ATOM 782 C C . SER A 1 100 ? -7.314 -7.448 -5.877 1.00 92.88 100 SER A C 1
ATOM 784 O O . SER A 1 100 ? -7.039 -8.014 -6.938 1.00 92.88 100 SER A O 1
ATOM 786 N N . LEU A 1 101 ? -7.289 -6.118 -5.764 1.00 93.56 101 LEU A N 1
ATOM 787 C CA . LEU A 1 101 ? -6.921 -5.218 -6.853 1.00 93.56 101 LEU A CA 1
ATOM 788 C C . LEU A 1 101 ? -5.472 -5.440 -7.296 1.00 93.56 101 LEU A C 1
ATOM 790 O O . LEU A 1 101 ? -5.228 -5.605 -8.490 1.00 93.56 101 LEU A O 1
ATOM 794 N N . MET A 1 102 ? -4.533 -5.541 -6.352 1.00 91.19 102 MET A N 1
ATOM 795 C CA . MET A 1 102 ? -3.132 -5.856 -6.647 1.00 91.19 102 MET A CA 1
ATOM 796 C C . MET A 1 102 ? -3.007 -7.186 -7.399 1.00 91.19 102 MET A C 1
ATOM 798 O O . MET A 1 102 ? -2.343 -7.267 -8.431 1.00 91.19 102 MET A O 1
ATOM 802 N N . GLN A 1 103 ? -3.709 -8.232 -6.955 1.00 91.75 103 GLN A N 1
ATOM 803 C CA . GLN A 1 103 ? -3.711 -9.513 -7.665 1.00 91.75 103 GLN A CA 1
ATOM 804 C C . GLN A 1 103 ? -4.238 -9.384 -9.098 1.00 91.75 103 GLN A C 1
ATOM 806 O O . GLN A 1 103 ? -3.626 -9.932 -10.015 1.00 91.75 103 GLN A O 1
ATOM 811 N N . LYS A 1 104 ? -5.321 -8.629 -9.313 1.00 93.12 104 LYS A N 1
ATOM 812 C CA . LYS A 1 104 ? -5.884 -8.396 -10.653 1.00 93.12 104 LYS A CA 1
ATOM 813 C C . LYS A 1 104 ? -4.913 -7.645 -11.562 1.00 93.12 104 LYS A C 1
ATOM 815 O O . LYS A 1 104 ? -4.685 -8.093 -12.682 1.00 93.12 104 LYS A O 1
ATOM 820 N N . VAL A 1 105 ? -4.310 -6.556 -11.078 1.00 92.19 105 VAL A N 1
ATOM 821 C CA . VAL A 1 105 ? -3.345 -5.743 -11.844 1.00 92.19 105 VAL A CA 1
ATOM 822 C C . VAL A 1 105 ? -2.156 -6.586 -12.312 1.00 92.19 105 VAL A C 1
ATOM 824 O O . VAL A 1 105 ? -1.718 -6.457 -13.452 1.00 92.19 105 VAL A O 1
ATOM 827 N N . PHE A 1 106 ? -1.673 -7.503 -11.469 1.00 90.62 106 PHE A N 1
ATOM 828 C CA . PHE A 1 106 ? -0.522 -8.361 -11.775 1.00 90.62 106 PHE A CA 1
ATOM 829 C C . PHE A 1 106 ? -0.888 -9.748 -12.314 1.00 90.62 106 PHE A C 1
ATOM 831 O O . PHE A 1 106 ? -0.019 -10.622 -12.386 1.00 90.62 106 PHE A O 1
ATOM 838 N N . ASN A 1 107 ? -2.157 -9.967 -12.674 1.00 93.06 107 ASN A N 1
ATOM 839 C CA . ASN A 1 107 ? -2.682 -11.248 -13.152 1.00 93.06 107 ASN A CA 1
ATOM 840 C C . ASN A 1 107 ? -2.263 -12.439 -12.260 1.00 93.06 107 ASN A C 1
ATOM 842 O O . ASN A 1 107 ? -1.824 -13.496 -12.727 1.00 93.06 107 ASN A O 1
ATOM 846 N N . ARG A 1 108 ? -2.327 -12.239 -10.940 1.00 88.50 108 ARG A N 1
ATOM 847 C CA . ARG A 1 108 ? -2.016 -13.247 -9.924 1.00 88.50 108 ARG A CA 1
ATOM 848 C C . ARG A 1 108 ? -3.288 -13.943 -9.466 1.00 88.50 108 ARG A C 1
ATOM 850 O O . ARG A 1 108 ? -4.368 -13.364 -9.438 1.00 88.50 108 ARG A O 1
ATOM 857 N N . THR A 1 109 ? -3.141 -15.208 -9.084 1.00 88.06 109 THR A N 1
ATOM 858 C CA . THR A 1 109 ? -4.232 -16.028 -8.554 1.00 88.06 109 THR A CA 1
ATOM 859 C C . THR A 1 109 ? -3.830 -16.637 -7.219 1.00 88.06 109 THR A C 1
ATOM 861 O O . THR A 1 109 ? -2.649 -16.859 -6.949 1.00 88.06 109 THR A O 1
ATOM 864 N N . ASN A 1 110 ? -4.825 -16.997 -6.411 1.00 82.56 110 ASN A N 1
ATOM 865 C CA . ASN A 1 110 ? -4.617 -17.654 -5.120 1.00 82.56 110 ASN A CA 1
ATOM 866 C C . ASN A 1 110 ? -4.196 -19.130 -5.219 1.00 82.56 110 ASN A C 1
ATOM 868 O O . ASN A 1 110 ? -4.055 -19.785 -4.189 1.00 82.56 110 ASN A O 1
ATOM 872 N N . LYS A 1 111 ? -3.984 -19.673 -6.427 1.00 85.75 111 LYS A N 1
ATOM 873 C CA . LYS A 1 111 ? -3.721 -21.105 -6.641 1.00 85.75 111 LYS A CA 1
ATOM 874 C C . LYS A 1 111 ? -2.553 -21.621 -5.796 1.00 85.75 111 LYS A C 1
ATOM 876 O O . LYS A 1 111 ? -2.668 -22.680 -5.196 1.00 85.75 111 LYS A O 1
ATOM 881 N N . TYR A 1 112 ? -1.444 -20.884 -5.743 1.00 81.31 112 TYR A N 1
ATOM 882 C CA . TYR A 1 112 ? -0.265 -21.307 -4.981 1.00 81.31 112 TYR A CA 1
ATOM 883 C C . TYR A 1 112 ? -0.491 -21.212 -3.474 1.00 81.31 112 TYR A C 1
ATOM 885 O O . TYR A 1 112 ? -0.223 -22.176 -2.772 1.00 81.31 112 TYR A O 1
ATOM 893 N N . ARG A 1 113 ? -1.078 -20.108 -2.995 1.00 79.94 113 ARG A N 1
ATOM 894 C CA . ARG A 1 113 ? -1.429 -19.926 -1.579 1.00 79.94 113 ARG A CA 1
ATOM 895 C C . ARG A 1 113 ? -2.351 -21.040 -1.074 1.00 79.94 113 ARG A C 1
ATOM 897 O O . ARG A 1 113 ? -2.122 -21.585 -0.007 1.00 79.94 113 ARG A O 1
ATOM 904 N N . LEU A 1 114 ? -3.381 -21.384 -1.851 1.00 83.25 114 LEU A N 1
ATOM 905 C CA . LEU A 1 114 ? -4.356 -22.417 -1.486 1.00 83.25 114 LEU A CA 1
ATOM 906 C C . LEU A 1 114 ? -3.763 -23.829 -1.471 1.00 83.25 114 LEU A C 1
ATOM 908 O O . LEU A 1 114 ? -4.261 -24.672 -0.737 1.00 83.25 114 LEU A O 1
ATOM 912 N N . ASN A 1 115 ? -2.706 -24.079 -2.242 1.00 83.00 115 ASN A N 1
ATOM 913 C CA . ASN A 1 115 ? -2.053 -25.386 -2.315 1.00 83.00 115 ASN A CA 1
ATOM 914 C C . ASN A 1 115 ? -0.841 -25.515 -1.379 1.00 83.00 115 ASN A C 1
ATOM 916 O O . ASN A 1 115 ? -0.228 -26.580 -1.332 1.00 83.00 115 ASN A O 1
ATOM 920 N N . ASP A 1 116 ? -0.480 -24.458 -0.650 1.00 80.19 116 ASP A N 1
ATOM 921 C CA . ASP A 1 116 ? 0.675 -24.462 0.242 1.00 80.19 116 ASP A CA 1
ATOM 922 C C . ASP A 1 116 ? 0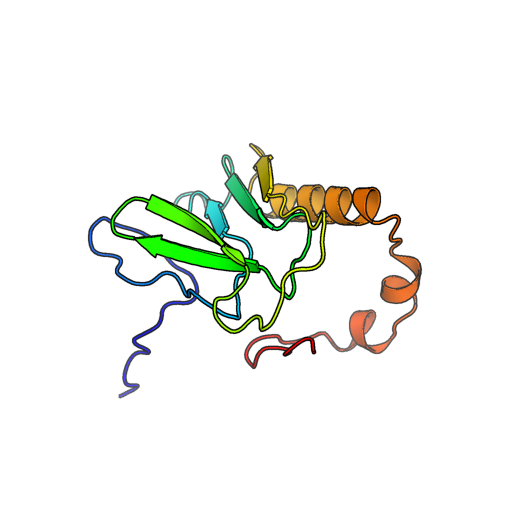.274 -24.908 1.657 1.00 80.19 116 ASP A C 1
ATOM 924 O O . ASP A 1 116 ? -0.452 -24.221 2.378 1.00 80.19 116 ASP A O 1
ATOM 928 N N . LEU A 1 117 ? 0.743 -26.092 2.055 1.00 81.25 117 LEU A N 1
ATOM 929 C CA . LEU A 1 117 ? 0.456 -26.675 3.369 1.00 81.25 117 LEU A CA 1
ATOM 930 C C . LEU A 1 117 ? 1.020 -25.833 4.522 1.00 81.25 117 LEU A C 1
ATOM 932 O O . LEU A 1 117 ? 0.405 -25.748 5.582 1.00 81.25 117 LEU A O 1
ATOM 936 N N . THR A 1 118 ? 2.171 -25.195 4.324 1.00 79.88 118 THR A N 1
ATOM 937 C CA . THR A 1 118 ? 2.825 -24.392 5.362 1.00 79.88 118 THR A CA 1
ATOM 938 C C . THR A 1 118 ? 2.009 -23.135 5.635 1.00 79.88 118 THR A C 1
ATOM 940 O O . THR A 1 118 ? 1.673 -22.853 6.783 1.00 79.88 118 THR A O 1
ATOM 943 N N . ILE A 1 119 ? 1.609 -22.422 4.581 1.00 75.50 119 ILE A N 1
ATOM 944 C CA . ILE A 1 119 ? 0.812 -21.196 4.696 1.00 75.50 119 ILE A CA 1
ATOM 945 C C . ILE A 1 119 ? -0.576 -21.490 5.27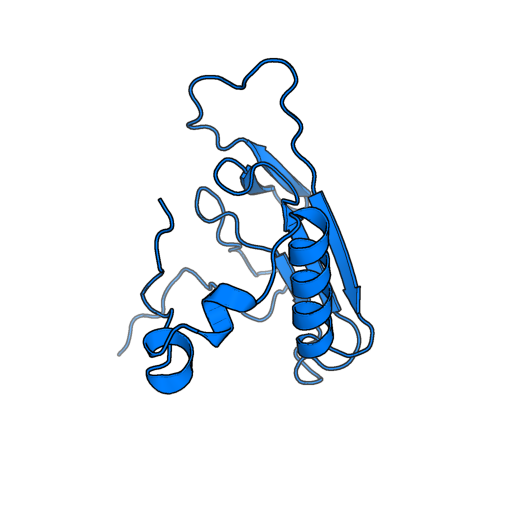8 1.00 75.50 119 ILE A C 1
ATOM 947 O O . ILE A 1 119 ? -1.063 -20.725 6.108 1.00 75.50 119 ILE A O 1
ATOM 951 N N . ASN A 1 120 ? -1.214 -22.591 4.868 1.00 76.81 120 ASN A N 1
ATOM 952 C CA . ASN A 1 120 ? -2.579 -22.903 5.296 1.00 76.81 120 ASN A CA 1
ATOM 953 C C . ASN A 1 120 ? -2.685 -23.413 6.741 1.00 76.81 120 ASN A C 1
ATOM 955 O O . ASN A 1 120 ? -3.737 -23.236 7.353 1.00 76.81 120 ASN A O 1
ATOM 959 N N . TYR A 1 121 ? -1.640 -24.057 7.276 1.00 79.38 121 TYR A N 1
ATOM 960 C CA . TYR A 1 121 ? -1.735 -24.760 8.563 1.00 79.38 121 TYR A CA 1
ATOM 961 C C . TYR A 1 121 ? -0.714 -24.330 9.611 1.00 79.38 121 TYR A C 1
ATOM 963 O O . TYR A 1 121 ? -1.020 -24.400 10.798 1.00 79.38 121 TYR A O 1
ATOM 971 N N . LEU A 1 122 ? 0.488 -23.910 9.211 1.00 75.38 122 LEU A N 1
ATOM 972 C CA . LEU A 1 122 ? 1.553 -23.608 10.170 1.00 75.38 122 LEU A CA 1
ATOM 973 C C . LEU A 1 122 ? 1.561 -22.145 10.613 1.00 75.38 122 LEU A C 1
ATOM 975 O O . LEU A 1 122 ? 2.165 -21.837 11.636 1.00 75.38 122 LEU A O 1
ATOM 979 N N . GLY A 1 123 ? 0.832 -21.272 9.910 1.00 60.69 123 GLY A N 1
ATOM 980 C CA . GLY A 1 123 ? 0.837 -19.838 10.172 1.00 60.69 123 GLY A CA 1
ATOM 981 C C . GLY A 1 123 ? 2.216 -19.228 9.905 1.00 60.69 123 GLY A C 1
ATOM 982 O O . GLY A 1 123 ? 3.261 -19.856 10.062 1.00 60.69 123 GLY A O 1
ATOM 983 N N . TYR A 1 124 ? 2.241 -17.978 9.468 1.00 59.09 124 TYR A N 1
ATOM 984 C CA . TYR A 1 124 ? 3.489 -17.247 9.296 1.00 59.09 124 TYR A CA 1
ATOM 985 C C . TYR A 1 124 ? 3.497 -16.086 10.284 1.00 59.09 124 TYR A C 1
ATOM 987 O O . TYR A 1 124 ? 2.633 -15.216 10.215 1.00 59.09 124 TYR A O 1
ATOM 995 N N . TYR A 1 125 ? 4.429 -16.104 11.239 1.00 49.78 125 TYR A N 1
ATOM 996 C CA . TYR A 1 125 ? 4.566 -15.057 12.250 1.00 49.78 125 TYR A CA 1
ATOM 997 C C . TYR A 1 125 ? 5.633 -14.058 11.780 1.00 49.78 125 TYR A C 1
ATOM 999 O O . TYR A 1 125 ? 6.821 -14.373 11.748 1.00 49.78 125 TYR A O 1
ATOM 1007 N N . THR A 1 126 ? 5.203 -12.869 11.349 1.00 52.53 126 THR A N 1
ATOM 1008 C CA . THR A 1 126 ? 6.046 -11.860 10.676 1.00 52.53 126 THR A CA 1
ATOM 1009 C C . THR A 1 126 ? 6.846 -10.955 11.614 1.00 52.53 126 THR A C 1
ATOM 1011 O O . THR A 1 126 ? 7.501 -10.042 11.119 1.00 52.53 126 THR A O 1
ATOM 1014 N N . ASP A 1 127 ? 6.850 -11.191 12.931 1.00 47.19 127 ASP A N 1
ATOM 1015 C CA . ASP A 1 127 ? 7.532 -10.305 13.900 1.00 47.19 127 ASP A CA 1
ATOM 1016 C C . ASP A 1 127 ? 9.042 -10.155 13.647 1.00 47.19 127 ASP A C 1
ATOM 1018 O O . ASP A 1 127 ? 9.644 -9.184 14.086 1.00 47.19 127 ASP A O 1
ATOM 1022 N N . ASN A 1 128 ? 9.657 -11.078 12.898 1.00 47.16 128 ASN A N 1
ATOM 1023 C CA . ASN A 1 128 ? 11.077 -11.015 12.542 1.00 47.16 128 ASN A CA 1
ATOM 1024 C C . ASN A 1 128 ? 11.370 -10.587 11.095 1.00 47.16 128 ASN A C 1
ATOM 1026 O O . ASN A 1 128 ? 12.516 -10.691 10.668 1.00 47.16 128 ASN A O 1
ATOM 1030 N N . GLY A 1 129 ? 10.373 -10.098 10.348 1.00 46.75 129 GLY A N 1
ATOM 1031 C CA . GLY A 1 129 ? 10.569 -9.523 9.015 1.00 46.75 129 GLY A CA 1
ATOM 1032 C C . GLY A 1 129 ? 11.067 -10.530 7.974 1.00 46.75 129 GLY A C 1
ATOM 1033 O O . GLY A 1 129 ? 12.256 -10.825 7.865 1.00 46.75 129 GLY A O 1
ATOM 1034 N N . ALA A 1 130 ? 10.164 -11.023 7.130 1.00 42.66 130 ALA A N 1
ATOM 1035 C CA . ALA A 1 130 ? 10.584 -11.678 5.899 1.00 42.66 130 ALA A CA 1
ATOM 1036 C C . ALA A 1 130 ? 11.216 -10.624 4.979 1.00 42.66 130 ALA A C 1
ATOM 1038 O O . ALA A 1 130 ? 10.509 -9.820 4.374 1.00 42.66 130 ALA A O 1
ATOM 1039 N N . TYR A 1 131 ? 12.545 -10.609 4.880 1.00 40.62 131 TYR A N 1
ATOM 1040 C CA . TYR A 1 131 ? 13.222 -9.880 3.814 1.00 40.62 131 TYR A CA 1
ATOM 1041 C C . TYR A 1 131 ? 12.940 -10.606 2.500 1.00 40.62 131 TYR A C 1
ATOM 1043 O O . TYR A 1 131 ? 13.491 -11.675 2.234 1.00 40.62 131 TYR A O 1
ATOM 1051 N N . TYR A 1 132 ? 12.053 -10.039 1.688 1.00 42.03 132 TYR A N 1
ATOM 1052 C CA . TYR A 1 132 ? 11.962 -10.421 0.287 1.00 42.03 132 TYR A CA 1
ATOM 1053 C C . TYR A 1 132 ? 13.209 -9.866 -0.413 1.00 42.03 132 TYR A C 1
ATOM 1055 O O . TYR A 1 132 ? 13.469 -8.665 -0.350 1.00 42.03 132 TYR A O 1
ATOM 1063 N N . TYR A 1 133 ? 14.015 -10.756 -0.992 1.00 35.34 133 TYR A N 1
ATOM 1064 C CA . TYR A 1 133 ? 15.145 -10.407 -1.858 1.00 35.34 133 TYR A CA 1
ATOM 1065 C C . TYR A 1 133 ? 14.668 -10.153 -3.287 1.00 35.34 133 TYR A C 1
ATOM 1067 O O . TYR A 1 133 ? 13.771 -10.901 -3.744 1.00 35.34 133 TYR A O 1
#

Organism: NCBI:txid392030

Foldseek 3Di:
DDDDDPEDCDDDDDPPDDDDPWAQCQDWDKDADVVVVQAFKIKIKAWLPPRRQKIWDDDNPDIDIDGGPPDPDDDPPDDTDMDMFIDRGGDVVRCVVVVVVSCVVVVHDCVVVVPDPCVVPVPDDCPPHDPDD